Protein AF-A0A7C1LRQ3-F1 (afdb_monomer)

Secondary structure (DSSP, 8-state):
--EETTEE--EEEE-SSEEEEEETTEEEEEEEEEEEE--TTS--EEEEEEEEEEEEE--HHHHHHHT-

Radius of gyration: 15.78 Å; Cα contacts (8 Å, |Δi|>4): 112; chains: 1; bounding box: 29×22×51 Å

Solvent-accessible surface area (backbone atoms only — not comparable to full-atom values): 4180 Å² total; per-residue (Å²): 133,69,60,56,94,89,35,63,54,77,46,76,48,82,55,99,48,36,36,43,32,35,38,87,70,28,36,37,41,35,36,37,43,82,43,78,46,82,42,99,77,84,51,73,45,81,41,78,39,81,76,48,76,47,81,47,70,66,44,75,74,54,43,76,74,62,82,110

pLDDT: mean 81.07, std 13.98, range [50.28, 94.94]

Foldseek 3Di:
DDADVNFDFPDWDDDPFWIWTDTPFWIKIWGWDFDFDDDPPPPTDTDTDTDDMDTDGDDPVNCVVPVD

Mean predicted aligned error: 8.61 Å

Nearest PDB structures (foldseek):
  8fgw-assembly1_B  TM=6.042E-01  e=5.674E-01  Homo sapiens
  8e06-assembly1_A  TM=5.788E-01  e=4.457E-01  Homo sapiens
  8e04-assembly1_A  TM=5.774E-01  e=6.800E-01  Homo sapiens
  8e4g-assembly1_P  TM=5.365E-01  e=3.075E+00  Escherichia phage T7
  6mrk-assembly1_A  TM=5.022E-01  e=5.623E+00  Drosophila melanogaster

Sequence (68 aa):
MNDLYEMELHEVINYDNFEVCRVPGGWVYRFLEENYIHGTENLDTNKMILVDSVFVPLNDEMRSITNV

Structure (mmCIF, N/CA/C/O backbone):
data_AF-A0A7C1LRQ3-F1
#
_entry.id   AF-A0A7C1LRQ3-F1
#
loop_
_atom_site.group_PDB
_atom_site.id
_atom_site.type_symbol
_atom_site.label_atom_id
_atom_site.label_alt_id
_atom_site.label_comp_id
_atom_site.label_asym_id
_atom_site.label_entity_id
_atom_site.label_seq_id
_atom_site.pdbx_PDB_ins_code
_atom_site.Cartn_x
_atom_site.Cartn_y
_atom_site.Cartn_z
_atom_site.occupancy
_atom_site.B_iso_or_equiv
_atom_site.auth_seq_id
_atom_site.auth_comp_id
_atom_site.auth_asym_id
_atom_site.auth_atom_id
_atom_site.pdbx_PDB_model_num
ATOM 1 N N . MET A 1 1 ? -5.492 16.341 -4.038 1.00 50.28 1 MET A N 1
ATOM 2 C CA . MET A 1 1 ? -5.651 15.249 -3.063 1.00 50.28 1 MET A CA 1
ATOM 3 C C . MET A 1 1 ? -5.046 14.022 -3.705 1.00 50.28 1 MET A C 1
ATOM 5 O O . MET A 1 1 ? -5.297 13.809 -4.886 1.00 50.28 1 MET A O 1
ATOM 9 N N . ASN A 1 2 ? -4.139 13.343 -3.005 1.00 67.31 2 ASN A N 1
ATOM 10 C CA . ASN A 1 2 ? -3.591 12.081 -3.486 1.00 67.31 2 ASN A CA 1
ATOM 11 C C . ASN A 1 2 ? -4.546 11.008 -2.986 1.00 67.31 2 A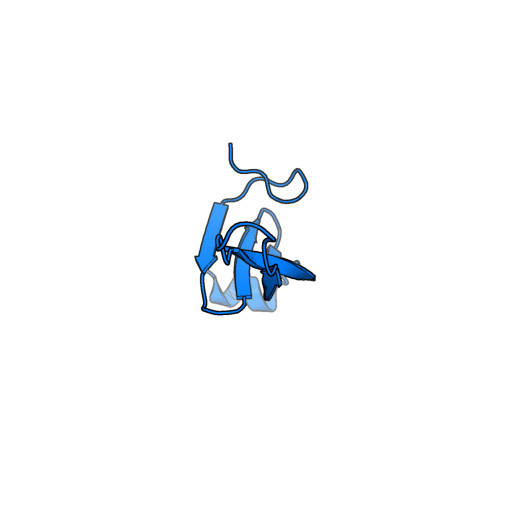SN A C 1
ATOM 13 O O . ASN A 1 2 ? -4.528 10.700 -1.802 1.00 67.31 2 ASN A O 1
ATOM 17 N N . ASP A 1 3 ? -5.402 10.506 -3.865 1.00 81.06 3 ASP A N 1
ATOM 18 C CA . ASP A 1 3 ? -6.335 9.443 -3.515 1.00 81.06 3 ASP A CA 1
ATOM 19 C C . ASP A 1 3 ? -5.731 8.110 -3.958 1.00 81.06 3 ASP A C 1
ATOM 21 O O . ASP A 1 3 ? -5.170 8.001 -5.054 1.00 81.06 3 ASP A O 1
ATOM 25 N N . LEU A 1 4 ? -5.838 7.090 -3.109 1.00 85.19 4 LEU A N 1
ATOM 26 C CA . LEU A 1 4 ? -5.458 5.724 -3.450 1.00 85.19 4 LEU A CA 1
ATOM 27 C C . LEU A 1 4 ? -6.727 4.887 -3.575 1.00 85.19 4 LEU A C 1
ATOM 29 O O . LEU A 1 4 ? -7.370 4.600 -2.573 1.00 85.19 4 LEU A O 1
ATOM 33 N N . TYR A 1 5 ? -7.085 4.493 -4.799 1.00 87.00 5 TYR A N 1
ATOM 34 C CA . TYR A 1 5 ? -8.328 3.755 -5.074 1.00 87.00 5 TYR A CA 1
ATOM 35 C C . TYR A 1 5 ? -9.575 4.442 -4.488 1.00 87.00 5 TYR A C 1
ATOM 37 O O . TYR A 1 5 ? -10.380 3.801 -3.821 1.00 87.00 5 TYR A O 1
ATOM 45 N N . GLU A 1 6 ? -9.703 5.757 -4.698 1.00 88.06 6 GLU A N 1
ATOM 46 C CA . GLU A 1 6 ? -10.802 6.581 -4.155 1.00 88.06 6 GLU A CA 1
ATOM 47 C C . GLU A 1 6 ? -10.824 6.686 -2.613 1.00 88.06 6 GLU A C 1
ATOM 49 O O . GLU A 1 6 ? -11.773 7.217 -2.040 1.00 88.06 6 GLU A O 1
ATOM 54 N N . MET A 1 7 ? -9.771 6.224 -1.926 1.00 88.25 7 MET A N 1
ATOM 55 C CA . MET A 1 7 ? -9.584 6.409 -0.486 1.00 88.25 7 MET A CA 1
ATOM 56 C C . MET A 1 7 ? -8.649 7.582 -0.197 1.00 88.25 7 MET A C 1
ATOM 58 O O . MET A 1 7 ? -7.647 7.780 -0.890 1.00 88.25 7 MET A O 1
ATOM 62 N N . GLU A 1 8 ? -8.941 8.308 0.884 1.00 91.06 8 GLU A N 1
ATOM 63 C CA . GLU A 1 8 ? -8.057 9.348 1.408 1.00 91.06 8 GLU A CA 1
ATOM 64 C C . GLU A 1 8 ? -6.715 8.734 1.829 1.00 91.06 8 GLU A C 1
ATOM 66 O O . GLU A 1 8 ? -6.655 7.813 2.648 1.00 91.06 8 GLU A O 1
ATOM 71 N N . LEU A 1 9 ? -5.624 9.236 1.259 1.00 92.00 9 LEU A N 1
ATOM 72 C CA . LEU A 1 9 ? -4.282 8.791 1.602 1.00 92.00 9 LEU A CA 1
ATOM 73 C C . LEU A 1 9 ? -3.748 9.614 2.772 1.00 92.00 9 LEU A C 1
ATOM 75 O O . LEU A 1 9 ? -3.453 10.800 2.626 1.00 92.00 9 LEU A O 1
ATOM 79 N N . HIS A 1 10 ? -3.592 8.978 3.930 1.00 91.31 10 HIS A N 1
ATOM 80 C CA . HIS A 1 10 ? -3.069 9.644 5.122 1.00 91.31 10 HIS A CA 1
ATOM 81 C C . HIS A 1 10 ? -1.538 9.711 5.123 1.00 91.31 10 HIS A C 1
ATOM 83 O O . HIS A 1 10 ? -0.959 10.712 5.539 1.00 91.31 10 HIS A O 1
ATOM 89 N N . GLU A 1 11 ? -0.876 8.633 4.697 1.00 91.25 11 GLU A N 1
ATOM 90 C CA . GLU A 1 11 ? 0.579 8.481 4.777 1.00 91.25 11 GLU A CA 1
ATOM 91 C C . GLU A 1 11 ? 1.076 7.465 3.742 1.00 91.25 11 GLU A C 1
ATOM 93 O O . GLU A 1 11 ? 0.360 6.517 3.411 1.00 91.25 11 GLU A O 1
ATOM 98 N N . VAL A 1 12 ? 2.306 7.645 3.251 1.00 93.25 12 VAL A N 1
ATOM 99 C CA . VAL A 1 12 ? 3.001 6.676 2.392 1.00 93.25 12 VAL A CA 1
ATOM 100 C C . VAL A 1 12 ? 4.413 6.460 2.909 1.00 93.25 12 VAL A C 1
ATOM 102 O O . VAL A 1 12 ? 5.162 7.418 3.097 1.00 93.25 12 VAL A O 1
ATOM 105 N N . ILE A 1 13 ? 4.787 5.195 3.066 1.00 93.25 13 ILE A N 1
ATOM 106 C CA . ILE A 1 13 ? 6.154 4.766 3.349 1.00 93.25 13 ILE A CA 1
ATOM 107 C C . ILE A 1 13 ? 6.669 4.033 2.112 1.00 93.25 13 ILE A C 1
ATOM 109 O O . ILE A 1 13 ? 6.083 3.032 1.702 1.00 93.25 13 ILE A O 1
ATOM 113 N N . ASN A 1 14 ? 7.750 4.537 1.519 1.00 92.19 14 ASN A N 1
ATOM 114 C CA . ASN A 1 14 ? 8.344 3.972 0.309 1.00 92.19 14 ASN A CA 1
ATOM 115 C C . ASN A 1 14 ? 9.549 3.093 0.652 1.00 92.19 14 ASN A C 1
ATOM 117 O O . ASN A 1 14 ? 10.408 3.493 1.439 1.00 92.19 14 ASN A O 1
ATOM 121 N N . TYR A 1 15 ? 9.623 1.940 0.000 1.00 90.69 15 TYR A N 1
ATOM 122 C CA . TYR A 1 15 ? 10.770 1.042 -0.033 1.00 90.69 15 TYR A CA 1
ATOM 123 C C . TYR A 1 15 ? 11.152 0.777 -1.495 1.00 90.69 15 TYR A C 1
ATOM 125 O O . TYR A 1 15 ? 10.423 1.160 -2.410 1.00 90.69 15 TYR A O 1
ATOM 133 N N . ASP A 1 16 ? 12.284 0.107 -1.720 1.00 86.69 16 ASP A N 1
ATOM 134 C CA . ASP A 1 16 ? 12.843 -0.088 -3.065 1.00 86.69 16 ASP A CA 1
ATOM 135 C C . ASP A 1 16 ? 11.870 -0.783 -4.034 1.00 86.69 16 ASP A C 1
ATOM 137 O O . ASP A 1 16 ? 11.808 -0.433 -5.206 1.00 86.69 16 ASP A O 1
ATOM 141 N N . ASN A 1 17 ? 11.086 -1.748 -3.549 1.00 89.62 17 ASN A N 1
ATOM 142 C CA . ASN A 1 17 ? 10.181 -2.571 -4.360 1.00 89.62 17 ASN A CA 1
ATOM 143 C C . ASN A 1 17 ? 8.763 -2.699 -3.779 1.00 89.62 17 ASN A C 1
ATOM 145 O O . ASN A 1 17 ? 7.956 -3.504 -4.249 1.00 89.62 17 ASN A O 1
ATOM 149 N N . PHE A 1 18 ? 8.437 -1.937 -2.739 1.00 92.12 18 PHE A N 1
ATOM 150 C CA . PHE A 1 18 ? 7.078 -1.881 -2.217 1.00 92.12 18 PHE A CA 1
ATOM 151 C C . PHE A 1 18 ? 6.808 -0.545 -1.534 1.00 92.12 18 PHE A C 1
ATOM 153 O O . PHE A 1 18 ? 7.719 0.134 -1.072 1.00 92.12 18 PHE A O 1
ATOM 160 N N . GLU A 1 19 ? 5.541 -0.175 -1.433 1.00 94.50 19 GLU A N 1
ATOM 161 C CA . GLU A 1 19 ? 5.107 0.951 -0.613 1.00 94.50 19 GLU A CA 1
ATOM 162 C C . GLU A 1 19 ? 3.958 0.535 0.301 1.00 94.50 19 GLU A C 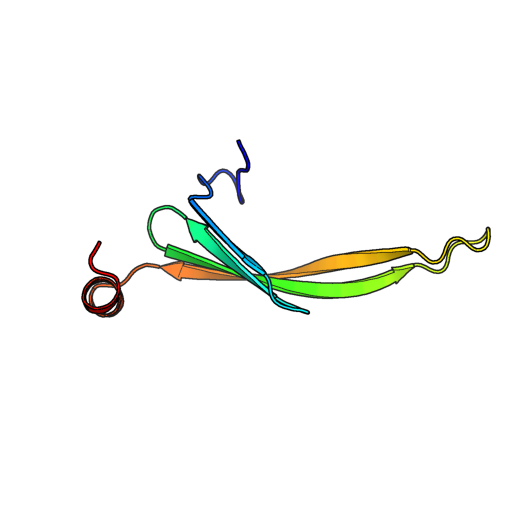1
ATOM 164 O O . GLU A 1 19 ? 3.175 -0.371 -0.002 1.00 94.50 19 GLU A O 1
ATOM 169 N N . VAL A 1 20 ? 3.886 1.199 1.448 1.00 94.75 20 VAL A N 1
ATOM 170 C CA . VAL A 1 20 ? 2.851 0.989 2.453 1.00 94.75 20 VAL A CA 1
ATOM 171 C C . VAL A 1 20 ? 2.065 2.280 2.588 1.00 94.75 20 VAL A C 1
ATOM 173 O O . VAL A 1 20 ? 2.609 3.316 2.967 1.00 94.75 20 VAL A O 1
ATOM 176 N N . CYS A 1 21 ? 0.780 2.215 2.268 1.00 94.12 21 CYS A N 1
ATOM 177 C CA . CYS A 1 21 ? -0.120 3.355 2.266 1.00 94.12 21 CYS A CA 1
ATOM 178 C C . CYS A 1 21 ? -1.089 3.260 3.442 1.00 94.12 21 CYS A C 1
ATOM 180 O O . CYS A 1 21 ? -1.822 2.277 3.567 1.00 94.12 21 CYS A O 1
ATOM 182 N N . ARG A 1 22 ? -1.139 4.291 4.283 1.00 92.56 22 ARG A N 1
ATOM 183 C CA . ARG A 1 22 ? -2.149 4.410 5.335 1.00 92.56 22 ARG A CA 1
ATOM 184 C C . ARG A 1 22 ? -3.419 5.019 4.757 1.00 92.56 22 ARG A C 1
ATOM 186 O O . ARG A 1 22 ? -3.376 6.114 4.199 1.00 92.56 22 ARG A O 1
ATOM 193 N N . VAL A 1 23 ? -4.543 4.344 4.960 1.00 92.56 23 VAL A N 1
ATOM 194 C CA . VAL A 1 23 ? -5.877 4.787 4.528 1.00 92.56 23 VAL A CA 1
ATOM 195 C C . VAL A 1 23 ? -6.868 4.677 5.694 1.00 92.56 23 VAL A C 1
ATOM 197 O O . VAL A 1 23 ? -6.559 4.049 6.716 1.00 92.56 23 VAL A O 1
ATOM 200 N N . PRO A 1 24 ? -8.067 5.277 5.607 1.00 90.31 24 PRO A N 1
ATOM 201 C CA . PRO A 1 24 ? -9.130 5.008 6.561 1.00 90.31 24 PRO A CA 1
ATOM 202 C C . PRO A 1 24 ? -9.392 3.504 6.711 1.00 90.31 24 PRO A C 1
ATOM 204 O O . PRO A 1 24 ? -9.641 2.795 5.741 1.00 90.31 24 PRO A O 1
ATOM 207 N N . GLY A 1 25 ? -9.338 3.008 7.948 1.00 89.19 25 GLY A N 1
ATOM 208 C CA .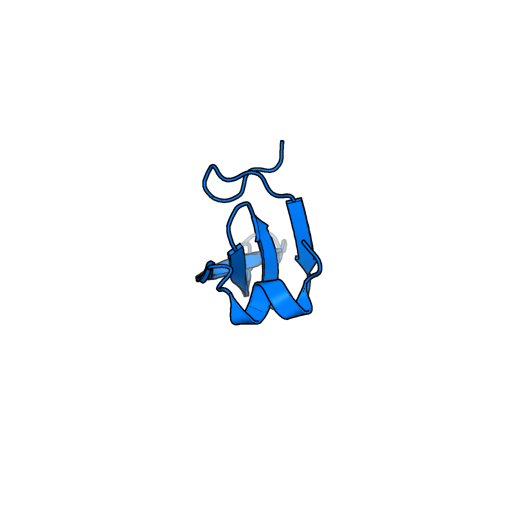 GLY A 1 25 ? -9.688 1.622 8.263 1.00 89.19 25 GLY A CA 1
ATOM 209 C C . GLY A 1 25 ? -8.615 0.571 7.964 1.00 89.19 25 GLY A C 1
ATOM 210 O O . GLY A 1 25 ? -8.866 -0.600 8.240 1.00 89.19 25 GLY A O 1
ATOM 211 N N . GLY A 1 26 ? -7.423 0.939 7.483 1.00 92.00 26 GLY A N 1
ATOM 212 C CA . GLY A 1 26 ? -6.357 -0.040 7.283 1.00 92.00 26 GLY A CA 1
ATOM 213 C C . GLY A 1 26 ? -5.101 0.484 6.602 1.00 92.00 26 GLY A C 1
ATOM 214 O O . G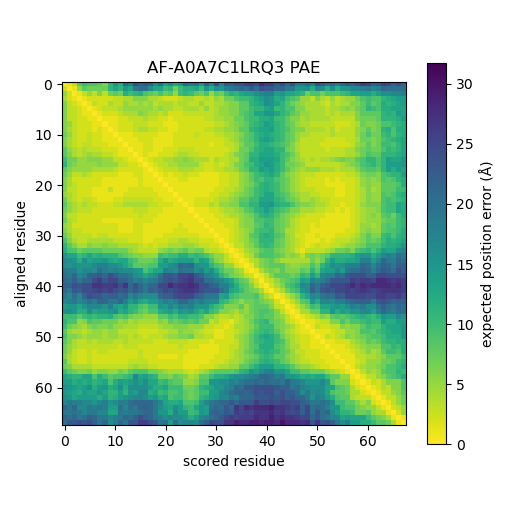LY A 1 26 ? -4.813 1.682 6.574 1.00 92.00 26 GLY A O 1
ATOM 215 N N . TRP A 1 27 ? -4.362 -0.463 6.039 1.00 93.38 27 TRP A N 1
ATOM 216 C CA . TRP A 1 27 ? -3.148 -0.238 5.269 1.00 93.38 27 TRP A CA 1
ATOM 217 C C . TRP A 1 27 ? -3.263 -0.933 3.918 1.00 93.38 27 TRP A C 1
ATOM 219 O O . TRP A 1 27 ? -3.846 -2.012 3.816 1.00 93.38 27 TRP A O 1
ATOM 229 N N . VAL A 1 28 ? -2.686 -0.335 2.882 1.00 94.62 28 VAL A N 1
ATOM 230 C CA . VAL A 1 28 ? -2.534 -0.964 1.570 1.00 94.62 28 VAL A CA 1
ATOM 231 C C . VAL A 1 28 ? -1.051 -1.179 1.319 1.00 94.62 28 VAL A C 1
ATOM 233 O O . VAL A 1 28 ? -0.280 -0.224 1.283 1.00 94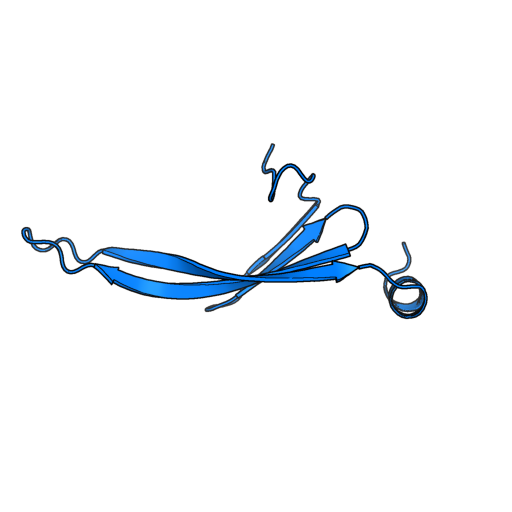.62 28 VAL A O 1
ATOM 236 N N . TYR A 1 29 ? -0.661 -2.432 1.128 1.00 94.94 29 TYR A N 1
ATOM 237 C CA . TYR A 1 29 ? 0.675 -2.804 0.679 1.00 94.94 29 TYR A CA 1
ATOM 238 C C . TYR A 1 29 ? 0.647 -2.898 -0.838 1.00 94.94 29 TYR A C 1
ATOM 240 O O . TYR A 1 29 ? -0.196 -3.602 -1.389 1.00 94.94 29 TYR A O 1
ATOM 248 N N . ARG A 1 30 ? 1.541 -2.185 -1.516 1.00 94.50 30 ARG A N 1
ATOM 249 C CA . ARG A 1 30 ? 1.663 -2.186 -2.975 1.00 94.50 30 ARG A CA 1
ATOM 250 C C . ARG A 1 30 ? 3.043 -2.678 -3.365 1.00 94.50 30 ARG A C 1
ATOM 252 O O . ARG A 1 30 ? 4.034 -2.061 -2.989 1.00 94.50 30 ARG A O 1
ATOM 259 N N . PHE A 1 31 ? 3.099 -3.747 -4.145 1.00 94.19 31 PHE A N 1
ATOM 260 C CA . PHE A 1 31 ? 4.343 -4.305 -4.660 1.00 94.19 31 PHE A CA 1
ATOM 261 C C . PHE A 1 31 ? 4.643 -3.708 -6.029 1.00 94.19 31 PHE A C 1
ATOM 263 O O . PHE A 1 31 ? 3.799 -3.728 -6.929 1.00 94.19 31 PHE A O 1
ATOM 270 N N . LEU A 1 32 ? 5.840 -3.149 -6.166 1.00 92.25 32 LEU A N 1
ATOM 271 C CA . LEU A 1 32 ? 6.290 -2.455 -7.360 1.00 92.25 32 LEU A CA 1
ATOM 272 C C . LEU A 1 32 ? 7.454 -3.230 -7.974 1.00 92.25 32 LEU A C 1
ATOM 274 O O . LEU A 1 32 ? 8.400 -3.594 -7.279 1.00 92.25 32 LEU A O 1
ATOM 278 N N . GLU A 1 33 ? 7.394 -3.456 -9.279 1.00 89.56 33 GLU A N 1
ATOM 279 C CA . GLU A 1 33 ? 8.487 -4.066 -10.031 1.00 89.56 33 GLU A CA 1
ATOM 280 C C . GLU A 1 33 ? 9.038 -3.063 -11.039 1.00 89.56 33 GLU A C 1
ATOM 282 O O . GLU A 1 33 ? 8.286 -2.344 -11.713 1.00 89.56 33 GLU A O 1
ATOM 287 N N . GLU A 1 34 ? 10.366 -3.014 -11.135 1.00 86.25 34 GLU A N 1
ATOM 288 C CA . GLU A 1 34 ? 11.046 -2.266 -12.180 1.00 86.25 34 GLU A CA 1
ATOM 289 C C . GLU A 1 34 ? 10.804 -2.956 -13.518 1.00 86.25 34 GLU A C 1
ATOM 291 O O . GLU A 1 34 ? 11.295 -4.053 -13.778 1.00 86.25 34 GLU A O 1
ATOM 296 N N . ASN A 1 3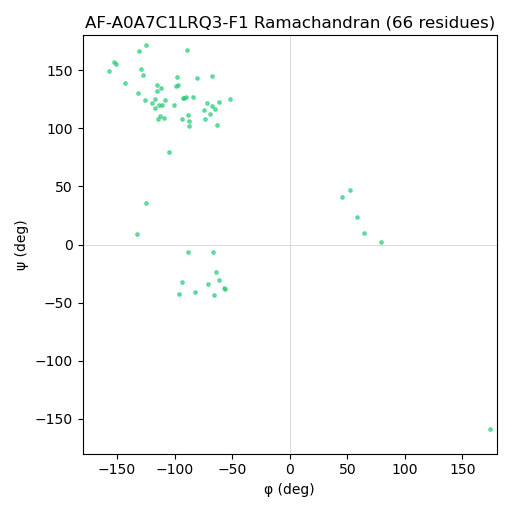5 ? 10.056 -2.295 -14.393 1.00 78.06 35 ASN A N 1
ATOM 297 C CA . ASN A 1 35 ? 9.937 -2.720 -15.773 1.00 78.06 35 ASN A CA 1
ATOM 298 C C . ASN A 1 35 ? 10.851 -1.859 -16.636 1.00 78.06 35 ASN A C 1
ATOM 300 O O . ASN A 1 35 ? 10.710 -0.633 -16.706 1.00 78.06 35 ASN A O 1
ATOM 304 N N . TYR A 1 36 ? 11.790 -2.531 -17.293 1.00 72.00 36 TYR A N 1
ATOM 305 C CA . TYR A 1 36 ? 12.712 -1.913 -18.225 1.00 72.00 36 TYR A CA 1
ATOM 306 C C . TYR A 1 36 ? 12.072 -1.884 -19.611 1.00 72.00 36 TYR A C 1
ATOM 308 O O . TYR A 1 36 ? 11.941 -2.914 -20.277 1.00 72.00 36 TYR A O 1
ATOM 316 N N . ILE A 1 37 ? 11.648 -0.699 -20.043 1.00 70.69 37 ILE A N 1
ATOM 317 C CA . ILE A 1 37 ? 11.136 -0.505 -21.397 1.00 70.69 37 ILE A CA 1
ATOM 318 C C . ILE A 1 37 ? 12.306 -0.043 -22.259 1.00 70.69 37 ILE A C 1
ATOM 320 O O . ILE A 1 37 ? 12.767 1.093 -22.143 1.00 70.69 37 ILE A O 1
ATOM 324 N N . HIS A 1 38 ? 12.779 -0.932 -23.132 1.00 62.19 38 HIS A N 1
ATOM 325 C CA . HIS A 1 38 ? 13.809 -0.584 -24.100 1.00 62.19 38 HIS A CA 1
ATOM 326 C C . HIS A 1 38 ? 13.196 0.282 -25.208 1.00 62.19 38 HIS A C 1
ATOM 328 O O . HIS A 1 38 ? 12.394 -0.192 -26.019 1.00 62.19 38 HIS A O 1
ATOM 334 N N . GLY A 1 39 ? 13.527 1.572 -25.206 1.00 62.16 39 GLY A N 1
ATOM 335 C CA . GLY A 1 39 ? 13.062 2.523 -26.209 1.00 62.16 39 GLY A CA 1
ATOM 336 C C . GLY A 1 39 ? 13.888 2.446 -27.494 1.00 62.16 39 GLY A C 1
ATOM 337 O O . GLY A 1 39 ? 15.107 2.315 -27.456 1.00 62.16 39 GLY A O 1
ATOM 338 N N . THR A 1 40 ? 13.244 2.611 -28.650 1.00 63.81 40 THR A N 1
ATOM 339 C CA . THR A 1 40 ? 13.901 2.622 -29.974 1.00 63.81 40 THR A CA 1
ATOM 340 C C . THR A 1 40 ? 14.836 3.819 -30.214 1.00 63.81 40 THR A C 1
ATOM 342 O O . THR A 1 40 ? 15.528 3.847 -31.227 1.00 63.81 40 THR A O 1
ATOM 345 N N . GLU A 1 41 ? 14.878 4.800 -29.305 1.00 63.09 41 GLU A N 1
ATOM 346 C CA . GLU A 1 41 ? 15.644 6.053 -29.437 1.00 63.09 41 GLU A CA 1
ATOM 347 C C . GLU A 1 41 ? 16.615 6.306 -28.261 1.00 63.09 41 GLU A C 1
ATOM 349 O O . GLU A 1 41 ? 16.810 7.447 -27.850 1.00 63.09 41 GLU A O 1
ATOM 354 N N . ASN A 1 42 ? 17.238 5.260 -27.697 1.00 56.44 42 ASN A N 1
ATOM 355 C CA . ASN A 1 42 ? 18.212 5.363 -26.587 1.00 56.44 42 ASN A CA 1
ATOM 356 C C . ASN A 1 42 ? 17.674 6.032 -25.302 1.00 56.44 42 ASN A C 1
ATOM 358 O O . ASN A 1 42 ? 18.442 6.557 -24.495 1.00 56.44 42 ASN A O 1
ATOM 362 N N . LEU A 1 43 ? 16.358 6.012 -25.098 1.00 58.03 43 LEU A N 1
ATOM 363 C CA . LEU A 1 43 ? 15.709 6.422 -23.855 1.00 58.03 43 LEU A CA 1
ATOM 364 C C . LEU A 1 43 ? 15.264 5.166 -23.117 1.00 58.03 43 LEU A C 1
ATOM 366 O O . LEU A 1 43 ? 14.103 4.759 -23.175 1.00 58.03 43 LEU A O 1
ATOM 370 N N . ASP A 1 44 ? 16.220 4.542 -22.440 1.00 63.44 44 ASP A N 1
ATOM 371 C CA . ASP A 1 44 ? 15.900 3.518 -21.459 1.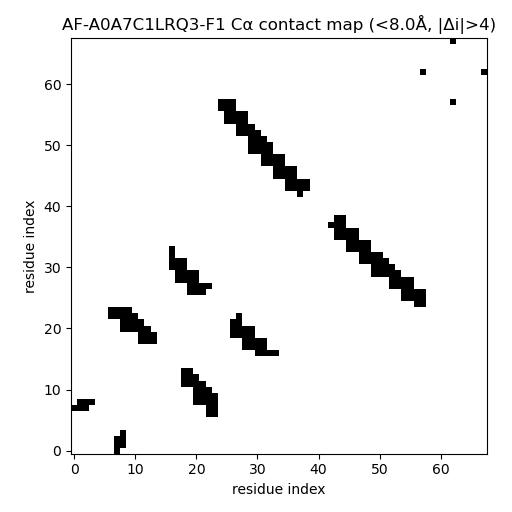00 63.44 44 ASP A CA 1
ATOM 372 C C . ASP A 1 44 ? 15.133 4.186 -20.321 1.00 63.44 44 ASP A C 1
ATOM 374 O O . ASP A 1 44 ? 15.630 5.095 -19.651 1.00 63.44 44 ASP A O 1
ATOM 378 N N . THR A 1 45 ? 13.882 3.778 -20.143 1.00 65.69 45 THR A N 1
ATOM 379 C CA . THR A 1 45 ? 13.029 4.295 -19.076 1.00 65.69 45 THR A CA 1
ATOM 380 C C . THR A 1 45 ? 12.754 3.174 -18.090 1.00 65.69 45 THR A C 1
ATOM 382 O O . THR A 1 45 ? 12.026 2.229 -18.393 1.00 65.69 45 THR A O 1
ATOM 385 N N . ASN A 1 46 ? 13.323 3.298 -16.888 1.00 70.50 46 ASN A N 1
ATOM 386 C CA . ASN A 1 46 ? 12.903 2.497 -15.744 1.00 70.50 46 ASN A CA 1
ATOM 387 C C . ASN A 1 46 ? 11.566 3.046 -15.260 1.00 70.50 46 ASN A C 1
ATOM 389 O O . ASN A 1 46 ? 11.477 4.193 -14.813 1.00 70.50 46 ASN A O 1
ATOM 393 N N . LYS A 1 47 ? 10.516 2.234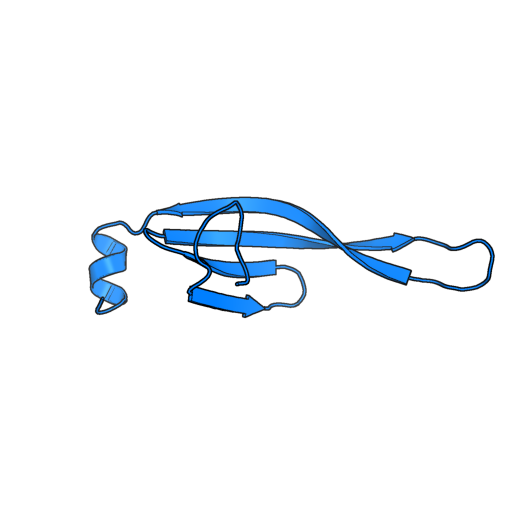 -15.363 1.00 78.44 47 LYS A N 1
ATOM 394 C CA . LYS A 1 47 ? 9.206 2.563 -14.812 1.00 78.44 47 LYS A CA 1
ATOM 395 C C . LYS A 1 47 ? 8.855 1.547 -13.737 1.00 78.44 47 LYS A C 1
ATOM 397 O O . LYS A 1 47 ? 8.822 0.351 -14.008 1.00 78.44 47 LYS A O 1
ATOM 402 N N . MET A 1 48 ? 8.539 2.039 -12.543 1.00 82.56 48 MET A N 1
ATOM 403 C CA . MET A 1 48 ? 7.921 1.218 -11.505 1.00 82.56 48 MET A CA 1
ATOM 404 C C . MET A 1 48 ? 6.476 0.934 -11.899 1.00 82.56 48 MET A C 1
ATOM 406 O O . MET A 1 48 ? 5.692 1.861 -12.132 1.00 82.56 48 MET A O 1
ATOM 410 N N . ILE A 1 49 ? 6.131 -0.344 -12.005 1.00 87.12 49 ILE A N 1
ATOM 411 C CA . ILE A 1 49 ? 4.771 -0.791 -12.298 1.00 87.12 49 ILE A CA 1
ATOM 412 C C . ILE A 1 49 ? 4.228 -1.485 -11.056 1.00 87.12 49 ILE A C 1
ATOM 414 O O . ILE A 1 49 ? 4.917 -2.285 -10.429 1.00 87.12 49 ILE A O 1
ATOM 418 N N . LEU A 1 50 ? 2.985 -1.164 -10.697 1.00 89.44 50 LEU A N 1
ATOM 419 C CA . LEU A 1 50 ? 2.264 -1.890 -9.662 1.00 89.44 50 LEU A CA 1
ATOM 420 C C . LEU A 1 50 ? 1.962 -3.306 -10.157 1.00 89.44 50 LEU A C 1
ATOM 422 O O . LEU A 1 50 ? 1.246 -3.463 -11.145 1.00 89.44 50 LEU A O 1
ATOM 426 N N . VAL A 1 51 ? 2.485 -4.307 -9.455 1.00 92.19 51 VAL A N 1
ATOM 427 C CA . VAL A 1 51 ? 2.272 -5.724 -9.780 1.00 92.19 51 VAL A CA 1
ATOM 428 C C . VAL A 1 51 ? 1.133 -6.306 -8.959 1.00 92.19 51 VAL A C 1
ATOM 430 O O . VAL A 1 51 ? 0.298 -7.031 -9.492 1.00 92.19 51 VAL A O 1
ATOM 433 N N . ASP A 1 52 ? 1.086 -5.970 -7.672 1.00 93.50 52 ASP A N 1
ATOM 434 C CA . ASP A 1 52 ? 0.092 -6.502 -6.747 1.00 93.50 52 ASP A CA 1
ATOM 435 C C . ASP A 1 52 ? -0.214 -5.500 -5.631 1.00 93.50 52 ASP A C 1
ATOM 437 O O . ASP A 1 52 ? 0.610 -4.638 -5.297 1.00 93.50 52 ASP A O 1
ATOM 441 N N . SER A 1 53 ? -1.401 -5.617 -5.042 1.00 94.50 53 SER A N 1
ATOM 442 C CA . SER A 1 53 ? -1.776 -4.860 -3.858 1.00 94.50 53 SER A CA 1
ATOM 443 C C . SER A 1 53 ? -2.633 -5.665 -2.886 1.00 94.50 53 SER A C 1
ATOM 445 O O . SER A 1 53 ? -3.544 -6.400 -3.259 1.00 94.50 53 SER A O 1
ATOM 447 N N . VAL A 1 54 ? -2.344 -5.494 -1.596 1.00 94.94 54 VAL A N 1
ATOM 448 C CA . VAL A 1 54 ? -3.031 -6.182 -0.501 1.00 94.94 54 VAL A CA 1
ATOM 449 C C . VAL A 1 54 ? -3.555 -5.155 0.489 1.00 94.94 54 VAL A C 1
ATOM 451 O O . VAL A 1 54 ? -2.793 -4.351 1.029 1.00 94.94 54 VAL A O 1
ATOM 454 N N . PHE A 1 55 ? -4.859 -5.203 0.757 1.00 93.44 55 PHE A N 1
ATOM 455 C CA . PHE A 1 55 ? -5.476 -4.422 1.824 1.00 93.44 55 PHE A CA 1
ATOM 456 C C . PHE A 1 55 ? -5.474 -5.207 3.137 1.00 93.44 55 PHE A C 1
ATOM 458 O O . PHE A 1 55 ? -5.966 -6.334 3.203 1.00 93.44 55 PHE A O 1
ATOM 465 N N . VAL A 1 56 ? -4.950 -4.582 4.188 1.00 92.19 56 VAL A N 1
ATOM 466 C CA . VAL A 1 56 ? -4.921 -5.118 5.549 1.00 92.19 56 VAL A CA 1
ATOM 467 C C . VAL A 1 56 ? -5.794 -4.226 6.435 1.00 92.19 56 VAL A C 1
ATOM 469 O O . VAL A 1 56 ? -5.403 -3.089 6.722 1.00 92.19 56 VAL A O 1
ATOM 472 N N . PRO A 1 57 ? -6.977 -4.697 6.871 1.00 90.38 57 PRO A N 1
ATOM 473 C CA . PRO A 1 57 ? -7.845 -3.910 7.735 1.00 90.38 57 PRO A CA 1
ATOM 474 C C . PRO A 1 57 ? -7.217 -3.726 9.120 1.00 90.38 57 PRO A C 1
ATOM 476 O O . PRO A 1 57 ? -6.589 -4.635 9.665 1.00 90.38 57 PRO A O 1
ATOM 479 N N . LEU A 1 58 ? -7.446 -2.560 9.722 1.00 85.56 58 LEU A N 1
ATOM 480 C CA . LEU A 1 58 ? -7.162 -2.306 11.133 1.00 85.56 58 LEU A CA 1
ATOM 481 C C . LEU A 1 58 ? -8.041 -3.226 11.989 1.00 85.56 58 LEU A C 1
ATOM 483 O O . LEU A 1 58 ? -9.233 -2.966 12.166 1.00 85.56 58 LEU A O 1
ATOM 487 N N . ASN A 1 59 ? -7.454 -4.293 12.527 1.00 79.19 59 ASN A N 1
ATOM 488 C CA . ASN A 1 59 ? -8.101 -5.139 13.526 1.00 79.19 59 ASN A CA 1
ATOM 489 C C . ASN A 1 59 ? -7.815 -4.630 14.953 1.00 79.19 59 ASN A C 1
ATOM 491 O O . ASN A 1 59 ? -6.953 -3.773 15.168 1.00 79.19 59 ASN A O 1
ATOM 495 N N . ASP A 1 60 ? -8.557 -5.147 15.934 1.00 70.81 60 ASP A N 1
ATOM 496 C CA . ASP A 1 60 ? -8.450 -4.709 17.335 1.00 70.81 60 ASP A CA 1
ATOM 497 C C . ASP A 1 60 ? -7.055 -4.953 17.932 1.00 70.81 60 ASP A C 1
ATOM 499 O O . ASP A 1 60 ? -6.580 -4.172 18.757 1.00 70.81 60 ASP A O 1
ATOM 503 N N . GLU A 1 61 ? -6.358 -5.988 17.462 1.00 66.00 61 GLU A N 1
ATOM 504 C CA . GLU A 1 61 ? -4.982 -6.287 17.857 1.00 66.00 61 GLU A CA 1
ATOM 505 C C . GLU A 1 61 ? -4.016 -5.185 17.387 1.00 66.00 61 GLU A C 1
ATOM 507 O O . GLU A 1 61 ? -3.209 -4.690 18.173 1.00 66.00 61 GLU A O 1
ATOM 512 N N . MET A 1 62 ? -4.166 -4.698 16.150 1.00 63.34 62 MET A N 1
ATOM 513 C CA . MET A 1 62 ? -3.375 -3.587 15.615 1.00 63.34 62 MET A CA 1
ATOM 514 C C . MET A 1 62 ? -3.737 -2.237 16.237 1.00 63.34 62 MET A C 1
ATOM 516 O O . MET A 1 62 ? -2.836 -1.429 16.467 1.00 63.34 62 MET A O 1
ATOM 520 N N . ARG A 1 63 ? -5.011 -2.000 16.586 1.00 60.91 63 ARG A N 1
ATOM 521 C CA . ARG A 1 63 ? -5.422 -0.775 17.302 1.00 60.91 63 ARG A CA 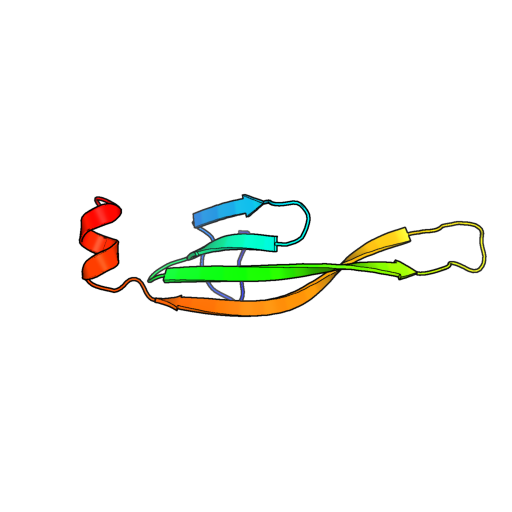1
ATOM 522 C C . ARG A 1 63 ? -4.662 -0.596 18.614 1.00 60.91 63 ARG A C 1
ATOM 524 O O . ARG A 1 63 ? -4.268 0.523 18.936 1.00 60.91 63 ARG A O 1
ATOM 531 N N . SER A 1 64 ? -4.406 -1.694 19.333 1.00 60.09 64 SER A N 1
ATOM 532 C CA . SER A 1 64 ? -3.663 -1.666 20.600 1.00 60.09 64 SER A CA 1
ATOM 533 C C . SER A 1 64 ? -2.203 -1.207 20.453 1.00 60.09 64 SER A C 1
ATOM 535 O O . SER A 1 64 ? -1.624 -0.691 21.405 1.00 60.09 64 SER A O 1
ATOM 537 N N . ILE A 1 65 ? -1.623 -1.352 19.255 1.00 59.50 65 ILE A N 1
ATOM 538 C CA . ILE A 1 65 ? -0.234 -0.987 18.942 1.00 59.50 65 ILE A CA 1
ATOM 539 C C . ILE A 1 65 ? -0.152 0.439 18.381 1.00 59.50 65 ILE A C 1
ATOM 541 O O . ILE A 1 65 ? 0.833 1.139 18.610 1.00 59.50 65 ILE A O 1
ATOM 545 N N . THR A 1 66 ? -1.177 0.894 17.654 1.00 57.31 66 THR A N 1
ATOM 546 C CA . THR A 1 66 ? -1.117 2.158 16.906 1.00 57.31 66 THR A CA 1
ATOM 547 C C . THR A 1 66 ? -1.529 3.410 17.690 1.00 57.31 66 THR A C 1
ATOM 549 O O . THR A 1 66 ? -1.349 4.498 17.153 1.00 57.31 66 THR A O 1
ATOM 552 N N . ASN A 1 67 ? -2.031 3.307 18.933 1.00 52.06 67 ASN A N 1
ATOM 553 C CA . ASN A 1 67 ? -2.496 4.456 19.744 1.00 52.06 67 ASN A CA 1
ATOM 554 C C . ASN A 1 67 ? -3.384 5.446 18.946 1.00 52.06 67 ASN A C 1
ATOM 556 O O . ASN A 1 67 ? -3.239 6.664 19.069 1.00 52.06 67 ASN A O 1
ATOM 560 N N . VAL A 1 68 ? -4.277 4.915 18.102 1.00 52.72 68 VAL A N 1
ATOM 561 C CA . VAL A 1 68 ? -5.306 5.686 17.379 1.00 52.72 68 VAL A CA 1
ATOM 562 C C . VAL A 1 68 ? -6.657 5.413 18.012 1.00 52.72 68 VAL A C 1
ATOM 564 O O . VAL A 1 68 ? -6.954 4.214 18.222 1.00 52.72 68 VAL A O 1
#